Protein AF-A0A1F4NS23-F1 (afdb_monomer)

Structure (mmCIF, N/CA/C/O backbone):
data_AF-A0A1F4NS23-F1
#
_entry.id   AF-A0A1F4NS23-F1
#
loop_
_atom_site.group_PDB
_atom_site.id
_atom_site.type_symbol
_atom_site.label_atom_id
_atom_site.label_alt_id
_atom_site.label_comp_id
_atom_site.label_asym_id
_atom_site.label_entity_id
_atom_site.label_seq_id
_atom_site.pdbx_PDB_ins_code
_atom_site.Cartn_x
_atom_site.Cartn_y
_atom_site.Cartn_z
_atom_site.occupancy
_atom_site.B_iso_or_equiv
_atom_site.auth_seq_id
_atom_site.auth_comp_id
_atom_site.auth_asym_id
_atom_site.auth_atom_id
_atom_site.pdbx_PDB_model_num
ATOM 1 N N . MET A 1 1 ? -39.149 19.568 -0.001 1.00 53.59 1 MET A N 1
ATOM 2 C CA . MET A 1 1 ? -38.971 18.128 0.308 1.00 53.59 1 MET A CA 1
ATOM 3 C C . MET A 1 1 ? -38.230 17.367 -0.800 1.00 53.59 1 MET A C 1
ATOM 5 O O . MET A 1 1 ? -37.288 16.664 -0.480 1.00 53.59 1 MET A O 1
ATOM 9 N N . ARG A 1 2 ? -38.535 17.572 -2.096 1.00 54.91 2 ARG A N 1
ATOM 10 C CA . ARG A 1 2 ? -37.843 16.898 -3.225 1.00 54.91 2 ARG A CA 1
ATOM 11 C C . ARG A 1 2 ? -36.323 17.136 -3.337 1.00 54.91 2 ARG A C 1
ATOM 13 O O . ARG A 1 2 ? -35.606 16.232 -3.739 1.00 54.91 2 ARG A O 1
ATOM 20 N N . LYS A 1 3 ? -35.821 18.312 -2.936 1.00 55.38 3 LYS A N 1
ATOM 21 C CA . LYS A 1 3 ? -34.382 18.650 -2.993 1.00 55.38 3 LYS A CA 1
ATOM 22 C C . LYS A 1 3 ? -33.511 17.884 -1.985 1.00 55.38 3 LYS A C 1
ATOM 24 O O . LYS A 1 3 ? -32.314 17.765 -2.204 1.00 55.38 3 LYS A O 1
ATOM 29 N N . LEU A 1 4 ? -34.100 17.349 -0.908 1.00 60.69 4 LEU A N 1
ATOM 30 C CA . LEU A 1 4 ? -33.359 16.520 0.053 1.00 60.69 4 LEU A CA 1
ATOM 31 C C . LEU A 1 4 ? -33.106 15.102 -0.478 1.00 60.69 4 LEU A C 1
ATOM 33 O O . LEU A 1 4 ? -32.078 14.514 -0.160 1.00 60.69 4 LEU A O 1
ATOM 37 N N . GLN A 1 5 ? -33.991 14.573 -1.330 1.00 58.81 5 GLN A N 1
ATOM 38 C CA . GLN A 1 5 ? -33.794 13.248 -1.924 1.00 58.81 5 GLN A CA 1
ATOM 39 C C . GLN A 1 5 ? -32.673 13.257 -2.971 1.00 58.81 5 GLN A C 1
ATOM 41 O O . GLN A 1 5 ? -31.885 12.323 -3.019 1.00 58.81 5 GLN A O 1
ATOM 46 N N . THR A 1 6 ? -32.521 14.337 -3.745 1.00 61.59 6 THR A N 1
ATOM 47 C CA . THR A 1 6 ? -31.477 14.445 -4.781 1.00 61.59 6 THR A CA 1
ATOM 48 C C . THR A 1 6 ? -30.059 14.464 -4.204 1.00 61.59 6 THR A C 1
ATOM 50 O O . THR A 1 6 ? -29.149 13.907 -4.807 1.00 61.59 6 THR A O 1
ATOM 53 N N . ILE A 1 7 ? -29.868 15.065 -3.023 1.00 69.75 7 ILE A N 1
ATOM 54 C CA . ILE A 1 7 ? -28.563 15.124 -2.342 1.00 69.75 7 ILE A CA 1
ATOM 55 C C . ILE A 1 7 ? -28.158 13.736 -1.828 1.00 69.75 7 ILE A C 1
ATOM 57 O O . ILE A 1 7 ? -27.006 13.335 -1.977 1.00 69.75 7 ILE A O 1
ATOM 61 N N . SER A 1 8 ? -29.113 12.976 -1.283 1.00 64.06 8 SER A N 1
ATOM 62 C CA . SER A 1 8 ? -28.877 11.599 -0.839 1.00 64.06 8 SER A CA 1
ATOM 63 C C . SER A 1 8 ? -28.523 10.683 -2.014 1.00 64.06 8 SER A C 1
ATOM 65 O O . SER A 1 8 ? -27.532 9.961 -1.942 1.00 64.06 8 SER A O 1
ATOM 67 N N . THR A 1 9 ? -29.249 10.771 -3.134 1.00 66.69 9 THR A N 1
ATOM 68 C CA . THR A 1 9 ? -28.950 9.958 -4.321 1.00 66.69 9 THR A CA 1
ATOM 69 C C . THR A 1 9 ? -27.630 10.356 -4.983 1.00 66.69 9 THR A C 1
ATOM 71 O O . THR A 1 9 ? -26.915 9.484 -5.465 1.00 66.69 9 THR A O 1
ATOM 74 N N . ALA 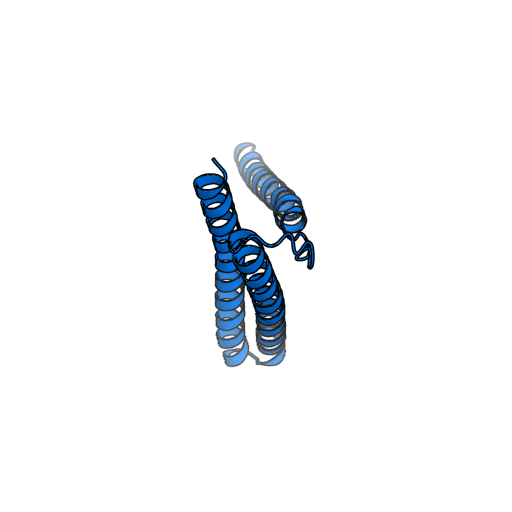A 1 10 ? -27.261 11.642 -4.970 1.00 71.12 10 ALA A N 1
ATOM 75 C CA . ALA A 1 10 ? -25.971 12.103 -5.487 1.00 71.12 10 ALA A CA 1
ATOM 76 C C . ALA A 1 10 ? -24.788 11.558 -4.670 1.00 71.12 10 ALA A C 1
ATOM 78 O O . ALA A 1 10 ? -23.785 11.155 -5.252 1.00 71.12 10 ALA A O 1
ATOM 79 N N . LEU A 1 11 ? -24.921 11.495 -3.341 1.00 75.44 11 LEU A N 1
ATOM 80 C CA . LEU A 1 11 ? -23.897 10.938 -2.453 1.00 75.44 11 LEU A CA 1
ATOM 81 C C . LEU A 1 11 ? -23.745 9.419 -2.629 1.00 75.44 11 LEU A C 1
ATOM 83 O O . LEU A 1 11 ? -22.636 8.891 -2.616 1.00 75.44 11 LEU A O 1
ATOM 87 N N . VAL A 1 12 ? -24.858 8.715 -2.845 1.00 76.94 12 VAL A N 1
ATOM 88 C CA . VAL A 1 12 ? -24.843 7.277 -3.147 1.00 76.94 12 VAL A CA 1
ATOM 89 C C . VAL A 1 12 ? -24.247 7.017 -4.535 1.00 76.94 12 VAL A C 1
ATOM 91 O O . VAL A 1 12 ? -23.430 6.114 -4.685 1.00 76.94 12 VAL A O 1
ATOM 94 N N . ALA A 1 13 ? -24.579 7.827 -5.544 1.00 71.62 13 ALA A N 1
ATOM 95 C CA . ALA A 1 13 ? -24.057 7.670 -6.903 1.00 71.62 13 ALA A CA 1
ATOM 96 C C . ALA A 1 13 ? -22.541 7.915 -6.991 1.00 71.62 13 ALA A C 1
ATOM 98 O O . ALA A 1 13 ? -21.830 7.165 -7.666 1.00 71.62 13 ALA A O 1
ATOM 99 N N . THR A 1 14 ? -22.018 8.918 -6.279 1.00 72.06 14 THR A N 1
ATOM 100 C CA . THR A 1 14 ? -20.568 9.145 -6.208 1.00 72.06 14 THR A CA 1
ATOM 101 C C . THR A 1 14 ? -19.873 8.024 -5.445 1.00 72.06 14 THR A C 1
ATOM 103 O O . THR A 1 14 ? -18.864 7.520 -5.927 1.00 72.06 14 THR A O 1
ATOM 106 N N . ALA A 1 15 ? -20.436 7.544 -4.332 1.00 70.06 15 ALA A N 1
ATOM 107 C CA . ALA A 1 15 ? -19.882 6.408 -3.594 1.00 70.06 15 ALA A CA 1
ATOM 108 C C . ALA A 1 15 ? -19.816 5.118 -4.438 1.00 70.06 15 ALA A C 1
ATOM 110 O O . ALA A 1 15 ? -18.790 4.439 -4.442 1.00 70.06 15 ALA A O 1
ATOM 111 N N . VAL A 1 16 ? -20.865 4.809 -5.208 1.00 75.12 16 VAL A N 1
ATOM 112 C CA . VAL A 1 16 ? -20.901 3.645 -6.115 1.00 75.12 16 VAL A CA 1
ATOM 113 C C . VAL A 1 16 ? -19.864 3.772 -7.235 1.00 75.12 16 VAL A C 1
ATOM 115 O O . VAL A 1 16 ? -19.168 2.807 -7.546 1.00 75.12 16 VAL A O 1
ATOM 118 N N . THR A 1 17 ? -19.693 4.972 -7.796 1.00 71.94 17 THR A N 1
ATOM 119 C CA . THR A 1 17 ? -18.675 5.219 -8.833 1.00 71.94 17 THR A CA 1
ATOM 120 C C . THR A 1 17 ? -17.259 5.033 -8.280 1.00 71.94 17 THR A C 1
ATOM 122 O O . THR A 1 17 ? -16.413 4.436 -8.939 1.00 71.94 17 THR A O 1
ATOM 125 N N . MET A 1 18 ? -17.001 5.469 -7.043 1.00 70.94 18 MET A N 1
ATOM 126 C CA . MET A 1 18 ? -15.707 5.260 -6.378 1.00 70.94 18 MET A CA 1
ATOM 127 C C . MET A 1 18 ? -15.435 3.773 -6.105 1.00 70.94 18 MET A C 1
ATOM 129 O O . MET A 1 18 ? -14.292 3.338 -6.205 1.00 70.94 18 MET A O 1
ATOM 133 N N . PHE A 1 19 ? -16.474 2.980 -5.818 1.00 70.44 19 PHE A N 1
ATOM 134 C CA . PHE A 1 19 ? -16.355 1.533 -5.615 1.00 70.44 19 PHE A CA 1
ATOM 135 C C . PHE A 1 19 ? -16.001 0.785 -6.913 1.00 70.44 19 PHE A C 1
ATOM 137 O O . PHE A 1 19 ? -15.220 -0.159 -6.883 1.00 70.44 19 PHE A O 1
ATOM 144 N N . SER A 1 20 ? -16.492 1.245 -8.068 1.00 64.81 20 SER A N 1
ATOM 145 C CA . SER A 1 20 ? -16.128 0.683 -9.381 1.00 64.81 20 SER A CA 1
ATOM 146 C C . SER A 1 20 ? -14.649 0.894 -9.732 1.00 64.81 20 SER A C 1
ATOM 148 O O . SER A 1 20 ? -14.031 0.029 -10.349 1.00 64.81 20 SER A O 1
ATOM 150 N N . GLN A 1 21 ? -14.048 2.000 -9.284 1.00 62.19 21 GLN A N 1
ATOM 151 C CA . GLN A 1 21 ? -12.622 2.265 -9.503 1.00 62.19 21 GLN A CA 1
ATOM 152 C C . GLN A 1 21 ? -11.719 1.313 -8.701 1.00 62.19 21 GLN A C 1
ATOM 154 O O . GLN A 1 21 ? -10.547 1.156 -9.038 1.00 62.19 21 GLN A O 1
ATOM 159 N N . VAL A 1 22 ? -12.244 0.646 -7.665 1.00 63.31 22 VAL A N 1
ATOM 160 C CA . VAL A 1 22 ? -11.485 -0.340 -6.879 1.00 63.31 22 VAL A CA 1
ATOM 161 C C . VAL A 1 22 ? -11.100 -1.536 -7.749 1.00 63.31 22 VAL A C 1
ATOM 163 O O . VAL A 1 22 ? -9.974 -2.009 -7.661 1.00 63.31 22 VAL A O 1
ATOM 166 N N . GLU A 1 23 ? -11.977 -1.984 -8.647 1.00 57.66 23 GLU A N 1
ATOM 167 C CA . GLU A 1 23 ? -11.697 -3.110 -9.545 1.00 57.66 23 GLU A CA 1
ATOM 168 C C . GLU A 1 23 ? -10.623 -2.756 -10.590 1.00 57.66 23 GLU A C 1
ATOM 170 O O . GLU A 1 23 ? -9.739 -3.564 -10.872 1.00 57.66 23 GLU A O 1
ATOM 175 N N . ALA A 1 24 ? -10.609 -1.508 -11.072 1.00 62.12 24 ALA A N 1
ATOM 176 C CA . ALA A 1 24 ? -9.546 -0.991 -11.938 1.00 62.12 24 ALA A CA 1
ATOM 177 C C . ALA A 1 24 ? -8.187 -0.901 -11.216 1.00 62.12 24 ALA A C 1
ATOM 179 O O . ALA A 1 24 ? -7.145 -1.192 -11.806 1.00 62.12 24 ALA A O 1
ATOM 180 N N . VAL A 1 25 ? -8.192 -0.549 -9.926 1.00 60.56 25 VAL A N 1
ATOM 181 C CA . VAL A 1 25 ? -6.988 -0.539 -9.081 1.00 60.56 25 VAL A CA 1
ATOM 182 C C . VAL A 1 25 ? -6.489 -1.962 -8.813 1.00 60.56 25 VAL A C 1
ATOM 184 O O . VAL A 1 25 ? -5.286 -2.207 -8.868 1.00 60.56 25 VAL A O 1
ATOM 187 N N . LEU A 1 26 ? -7.393 -2.919 -8.590 1.00 57.66 26 LEU A N 1
ATOM 188 C CA . LEU A 1 26 ? -7.049 -4.330 -8.393 1.00 57.66 26 LEU A CA 1
ATOM 189 C C . LEU A 1 26 ? -6.532 -4.988 -9.682 1.00 57.66 26 LEU A C 1
ATOM 191 O O . LEU A 1 26 ? -5.594 -5.776 -9.619 1.00 57.66 26 LEU A O 1
ATOM 195 N N . ALA A 1 27 ? -7.060 -4.623 -10.854 1.00 64.50 27 ALA A N 1
ATOM 196 C CA . ALA A 1 27 ? -6.557 -5.097 -12.147 1.00 64.50 27 ALA A CA 1
ATOM 197 C C . ALA A 1 27 ? -5.127 -4.603 -12.453 1.00 64.50 27 ALA A C 1
ATOM 199 O O . ALA A 1 27 ? -4.371 -5.270 -13.162 1.00 64.50 27 ALA A O 1
ATOM 200 N N . GLN A 1 28 ? -4.727 -3.455 -11.892 1.00 56.28 28 GLN A N 1
ATOM 201 C CA . GLN A 1 28 ? -3.347 -2.962 -11.949 1.00 56.28 28 GLN A CA 1
ATOM 202 C C . GLN A 1 28 ? -2.397 -3.656 -10.968 1.00 56.28 28 GLN A C 1
ATOM 204 O O . GLN A 1 28 ? -1.181 -3.550 -11.145 1.00 56.28 28 GLN A O 1
ATOM 209 N N . VAL A 1 29 ? -2.908 -4.428 -10.001 1.00 61.81 29 VAL A N 1
ATOM 210 C CA . VAL A 1 29 ? -2.105 -5.379 -9.219 1.00 61.81 29 VAL A CA 1
ATOM 211 C C . VAL A 1 29 ? -1.847 -6.612 -10.089 1.00 61.81 29 VAL A C 1
ATOM 213 O O . VAL A 1 29 ? -2.301 -7.722 -9.825 1.00 61.81 29 VAL A O 1
ATOM 216 N N . SER A 1 30 ? -1.128 -6.413 -11.191 1.00 67.19 30 SER A N 1
ATOM 217 C CA . SER A 1 30 ? -0.535 -7.524 -11.924 1.00 67.19 30 SER A CA 1
ATOM 218 C C . SER A 1 30 ? 0.566 -8.114 -11.036 1.00 67.19 30 SER A C 1
ATOM 220 O O . SER A 1 30 ? 1.414 -7.346 -10.566 1.00 67.19 30 SER A O 1
ATOM 222 N N . PRO A 1 31 ? 0.583 -9.435 -10.767 1.00 62.97 31 PRO A N 1
ATOM 223 C CA . PRO A 1 31 ? 1.719 -10.042 -10.089 1.00 62.97 31 PRO A CA 1
ATOM 224 C C . PRO A 1 31 ? 2.984 -9.716 -10.892 1.00 62.97 31 PRO A C 1
ATOM 226 O O . PRO A 1 31 ? 2.921 -9.719 -12.127 1.00 62.97 31 PRO A O 1
ATOM 229 N N . PRO A 1 32 ? 4.113 -9.400 -10.234 1.00 60.72 32 PRO A N 1
ATOM 230 C CA . PRO A 1 32 ? 5.354 -9.149 -10.946 1.00 60.72 32 PRO A CA 1
ATOM 231 C C . PRO A 1 32 ? 5.664 -10.389 -11.789 1.00 60.72 32 PRO A C 1
ATOM 233 O O . PRO A 1 32 ? 5.884 -11.476 -11.256 1.00 60.72 32 PRO A O 1
ATOM 236 N N . SER A 1 33 ? 5.606 -10.245 -13.112 1.00 63.38 33 SER A N 1
ATOM 237 C CA . SER A 1 33 ? 5.983 -11.294 -14.049 1.00 63.38 33 SER A CA 1
ATOM 238 C C . SER A 1 33 ? 7.495 -11.446 -13.964 1.00 63.38 33 SER A C 1
ATOM 240 O O . SER A 1 33 ? 8.234 -10.680 -14.575 1.00 63.38 33 SER A O 1
ATOM 242 N N . VAL A 1 34 ? 7.937 -12.385 -13.130 1.00 65.25 34 VAL A N 1
ATOM 243 C CA . VAL A 1 34 ? 9.346 -12.732 -12.973 1.00 65.25 34 VAL A CA 1
ATOM 244 C C . VAL A 1 34 ? 9.758 -13.592 -14.156 1.00 65.25 34 VAL A C 1
ATOM 246 O O . VAL A 1 34 ? 9.283 -14.717 -14.306 1.00 65.25 34 VAL A O 1
ATOM 249 N N . GLY A 1 35 ? 10.684 -13.066 -14.949 1.00 67.69 35 GLY A N 1
ATOM 250 C CA . GLY A 1 35 ? 11.483 -13.852 -15.872 1.00 67.69 35 GLY A CA 1
ATOM 251 C C . GLY A 1 35 ? 11.052 -13.726 -17.322 1.00 67.69 35 GLY A C 1
ATOM 252 O O . GLY A 1 35 ? 10.265 -14.529 -17.807 1.00 67.69 35 GLY A O 1
ATOM 253 N N . GLN A 1 36 ? 11.698 -12.806 -18.037 1.00 53.31 36 GLN A N 1
ATOM 254 C CA . GLN A 1 36 ? 12.274 -13.096 -19.353 1.00 53.31 36 GLN A CA 1
ATOM 255 C C . GLN A 1 36 ? 13.605 -12.349 -19.470 1.00 53.31 36 GLN A C 1
ATOM 257 O O . GLN A 1 36 ? 13.675 -11.225 -19.954 1.00 53.31 36 GLN A O 1
ATOM 262 N N . SER A 1 37 ? 14.678 -12.996 -19.007 1.00 56.28 37 SER A N 1
ATOM 263 C CA . SER A 1 37 ? 16.044 -12.507 -19.189 1.00 56.28 37 SER A CA 1
ATOM 264 C C . SER A 1 37 ? 16.419 -12.591 -20.670 1.00 56.28 37 SER A C 1
ATOM 266 O O . SER A 1 37 ? 16.795 -13.654 -21.162 1.00 56.2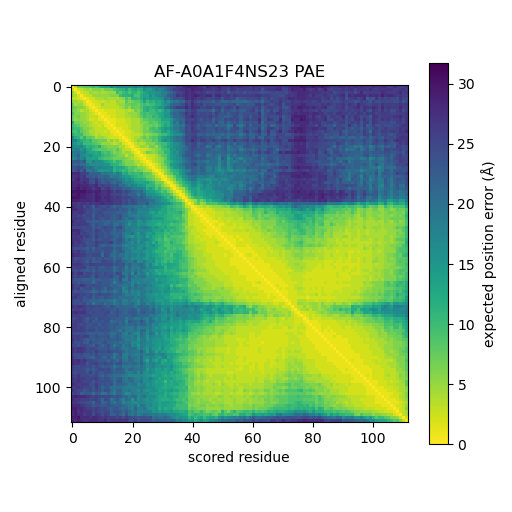8 37 SER A O 1
ATOM 268 N N . SER A 1 38 ? 16.305 -11.468 -21.379 1.00 54.84 38 SER A N 1
ATOM 269 C CA . SER A 1 38 ? 16.795 -11.303 -22.750 1.00 54.84 38 SER A CA 1
ATOM 270 C C . SER A 1 38 ? 17.992 -10.354 -22.786 1.00 54.84 38 SER A C 1
ATOM 272 O O . SER A 1 38 ? 17.970 -9.372 -23.510 1.00 54.84 38 SER A O 1
ATOM 274 N N . GLY A 1 39 ? 19.042 -10.615 -21.995 1.00 57.06 39 GLY A N 1
ATOM 275 C CA . GLY A 1 39 ? 20.407 -10.072 -22.174 1.00 57.06 39 GLY A CA 1
ATOM 276 C C . GLY A 1 39 ? 20.606 -8.544 -22.202 1.00 57.06 39 GLY A C 1
ATOM 277 O O . GLY A 1 39 ? 21.742 -8.084 -22.297 1.00 57.06 39 GLY A O 1
ATOM 278 N N . ASN A 1 40 ? 19.546 -7.744 -22.106 1.00 76.38 40 ASN A N 1
ATOM 279 C CA . ASN A 1 40 ? 19.582 -6.295 -22.129 1.00 76.38 40 ASN A CA 1
ATOM 280 C C . ASN A 1 40 ? 19.579 -5.786 -20.689 1.00 76.38 40 ASN A C 1
ATOM 282 O O . ASN A 1 40 ? 18.714 -6.140 -19.892 1.00 76.38 40 ASN A O 1
ATOM 286 N N . ILE A 1 41 ? 20.517 -4.895 -20.358 1.00 73.00 41 ILE A N 1
ATOM 287 C CA . ILE A 1 41 ? 20.607 -4.244 -19.038 1.00 73.00 41 ILE A CA 1
ATOM 288 C C . ILE A 1 41 ? 19.261 -3.614 -18.625 1.00 73.00 41 ILE A C 1
ATOM 290 O O . ILE A 1 41 ? 18.930 -3.572 -17.442 1.00 73.00 41 ILE A O 1
ATOM 294 N N . LYS A 1 42 ? 18.458 -3.179 -19.605 1.00 73.75 42 LYS A N 1
ATOM 295 C CA . LYS A 1 42 ? 17.108 -2.639 -19.406 1.00 73.75 42 LYS A CA 1
ATOM 296 C C . LYS A 1 42 ? 16.160 -3.651 -18.749 1.00 73.75 42 LYS A C 1
ATOM 298 O O . LYS A 1 42 ? 15.481 -3.285 -17.797 1.00 73.75 42 LYS A O 1
ATOM 303 N N . ASP A 1 43 ? 16.169 -4.909 -19.186 1.00 76.69 43 ASP A N 1
ATOM 304 C CA . ASP A 1 43 ? 15.269 -5.945 -18.662 1.00 76.69 43 ASP A CA 1
ATOM 305 C C . ASP A 1 43 ? 15.620 -6.302 -17.217 1.00 76.69 43 ASP A C 1
ATOM 307 O O . ASP A 1 43 ? 14.739 -6.437 -16.377 1.00 76.69 43 ASP A O 1
ATOM 311 N N . ILE A 1 44 ? 16.916 -6.348 -16.892 1.00 79.19 44 ILE A N 1
ATOM 312 C CA . ILE A 1 44 ? 17.394 -6.620 -15.529 1.00 79.19 44 ILE A CA 1
ATOM 313 C C . ILE A 1 44 ? 16.936 -5.518 -14.563 1.00 79.19 44 ILE A C 1
ATOM 315 O O . ILE A 1 44 ? 16.501 -5.810 -13.450 1.00 79.19 44 ILE A O 1
ATOM 319 N N . ILE A 1 45 ? 16.999 -4.250 -14.981 1.00 77.56 45 ILE A N 1
ATOM 320 C CA . ILE A 1 45 ? 16.538 -3.119 -14.162 1.00 77.56 45 ILE A CA 1
ATOM 321 C C . ILE A 1 45 ? 15.024 -3.203 -13.926 1.00 77.56 45 ILE A C 1
ATOM 323 O O . ILE A 1 45 ? 14.563 -2.958 -12.810 1.00 77.56 45 ILE A O 1
ATOM 327 N N . VAL A 1 46 ? 14.255 -3.571 -14.953 1.00 78.88 46 VAL A N 1
ATOM 328 C CA . VAL A 1 46 ? 12.796 -3.715 -14.853 1.00 78.88 46 VAL A CA 1
ATOM 329 C C . VAL A 1 46 ? 12.411 -4.897 -13.969 1.00 78.88 46 VAL A C 1
ATOM 331 O O . VAL A 1 46 ? 11.555 -4.740 -13.100 1.00 78.88 46 VAL A O 1
ATOM 334 N N . ASP A 1 47 ? 13.065 -6.046 -14.125 1.00 82.19 47 ASP A N 1
ATOM 335 C CA . ASP A 1 47 ? 12.813 -7.236 -13.310 1.00 82.19 47 ASP A CA 1
ATOM 336 C C . ASP A 1 47 ? 13.125 -6.977 -11.832 1.00 82.19 47 ASP A C 1
ATOM 338 O O . ASP A 1 47 ? 12.299 -7.274 -10.967 1.00 82.19 47 ASP A O 1
ATOM 342 N N . ILE A 1 48 ? 14.266 -6.345 -11.527 1.00 82.50 48 ILE A N 1
ATOM 343 C CA . ILE A 1 48 ? 14.621 -5.962 -10.152 1.00 82.50 48 ILE A CA 1
ATOM 344 C C . ILE A 1 48 ? 13.604 -4.960 -9.593 1.00 82.50 48 ILE A C 1
ATOM 346 O O . ILE A 1 48 ? 13.150 -5.112 -8.457 1.00 82.50 48 ILE A O 1
ATOM 350 N N . GLY A 1 49 ? 13.207 -3.959 -10.384 1.00 83.12 49 GLY A N 1
ATOM 351 C CA . GLY A 1 49 ? 12.189 -2.985 -9.994 1.00 83.12 49 GLY A CA 1
ATOM 352 C C . GLY A 1 49 ? 10.850 -3.646 -9.661 1.00 83.12 49 GLY A C 1
ATOM 353 O O . GLY A 1 49 ? 10.293 -3.408 -8.591 1.00 83.12 49 GLY A O 1
ATOM 354 N N . ASN A 1 50 ? 10.363 -4.536 -10.527 1.00 83.12 50 ASN A N 1
ATOM 355 C CA . ASN A 1 50 ? 9.124 -5.283 -10.313 1.00 83.12 50 ASN A CA 1
ATOM 356 C C . ASN A 1 50 ? 9.191 -6.169 -9.063 1.00 83.12 50 ASN A C 1
ATOM 358 O O . ASN A 1 50 ? 8.218 -6.256 -8.312 1.00 83.12 50 ASN A O 1
ATOM 362 N N . TRP A 1 51 ? 10.343 -6.786 -8.803 1.00 84.31 51 TRP A N 1
ATOM 363 C CA . TRP A 1 51 ? 10.551 -7.601 -7.610 1.00 84.31 51 TRP A CA 1
ATOM 364 C C . TRP A 1 51 ? 10.494 -6.762 -6.325 1.00 84.31 51 TRP A C 1
ATOM 366 O O . TRP A 1 51 ? 9.808 -7.129 -5.368 1.00 84.31 51 TRP A O 1
ATOM 376 N N . ILE A 1 52 ? 11.130 -5.583 -6.330 1.00 86.00 52 ILE A N 1
ATOM 377 C CA . ILE A 1 52 ? 11.065 -4.615 -5.225 1.00 86.00 52 ILE A CA 1
ATOM 378 C C . ILE A 1 52 ? 9.627 -4.140 -5.000 1.00 86.00 52 ILE A C 1
ATOM 380 O O . ILE A 1 52 ? 9.175 -4.104 -3.856 1.00 86.00 52 ILE A O 1
ATOM 384 N N . LEU A 1 53 ? 8.891 -3.810 -6.067 1.00 85.62 53 LEU A N 1
ATOM 385 C CA . LEU A 1 53 ? 7.489 -3.393 -5.973 1.00 85.62 53 LEU A CA 1
ATOM 386 C C . LEU A 1 53 ? 6.609 -4.497 -5.363 1.00 85.62 53 LEU A C 1
ATOM 388 O O . LEU A 1 53 ? 5.758 -4.201 -4.524 1.00 85.62 53 LEU A O 1
ATOM 392 N N . GLY A 1 54 ? 6.845 -5.761 -5.725 1.00 85.56 54 GLY A N 1
ATOM 393 C CA . GLY A 1 54 ? 6.144 -6.909 -5.145 1.00 85.56 54 GLY A CA 1
ATOM 394 C C . GLY A 1 54 ? 6.385 -7.058 -3.639 1.00 85.56 54 GLY A C 1
ATOM 395 O O . GLY A 1 54 ? 5.435 -7.190 -2.865 1.00 85.56 54 GLY A O 1
ATOM 396 N N . ILE A 1 55 ? 7.644 -6.971 -3.203 1.00 88.44 55 ILE A N 1
ATOM 397 C CA . ILE A 1 55 ? 8.004 -7.058 -1.778 1.00 88.44 55 ILE A CA 1
ATOM 398 C C . ILE A 1 55 ? 7.467 -5.856 -0.999 1.00 88.44 55 ILE A C 1
ATOM 400 O O . ILE A 1 55 ? 6.911 -6.023 0.087 1.00 88.44 55 ILE A O 1
ATOM 404 N N . ALA A 1 56 ? 7.581 -4.651 -1.556 1.00 87.50 56 ALA A N 1
ATOM 405 C CA . ALA A 1 56 ? 7.042 -3.441 -0.947 1.00 87.50 56 ALA A CA 1
ATOM 406 C C . ALA A 1 56 ? 5.520 -3.541 -0.756 1.00 87.50 56 ALA A C 1
ATOM 408 O O . ALA A 1 56 ? 5.016 -3.192 0.312 1.00 87.50 56 ALA A O 1
ATOM 409 N N . GLY A 1 57 ? 4.799 -4.079 -1.746 1.00 87.88 57 GLY A N 1
ATOM 410 C CA . GLY A 1 57 ? 3.364 -4.342 -1.648 1.00 87.88 57 GLY A CA 1
ATOM 411 C C . GLY A 1 57 ? 3.024 -5.331 -0.530 1.00 87.88 57 GLY A C 1
ATOM 412 O O . GLY A 1 57 ? 2.144 -5.060 0.286 1.00 87.88 57 GLY A O 1
ATOM 413 N N . ALA A 1 58 ? 3.763 -6.438 -0.427 1.00 90.44 58 ALA A N 1
ATOM 414 C CA . ALA A 1 58 ? 3.567 -7.422 0.638 1.00 90.44 58 ALA A CA 1
ATOM 415 C C . ALA A 1 58 ? 3.807 -6.827 2.038 1.00 90.44 58 ALA A C 1
ATOM 417 O O . ALA A 1 58 ? 3.012 -7.039 2.955 1.00 90.44 58 ALA A O 1
ATOM 418 N N . ILE A 1 59 ? 4.868 -6.029 2.195 1.00 91.94 59 ILE A N 1
ATOM 419 C CA . ILE A 1 59 ? 5.174 -5.332 3.450 1.00 91.94 59 ILE A CA 1
ATOM 420 C C . ILE A 1 59 ? 4.070 -4.323 3.788 1.00 91.94 59 ILE A C 1
ATOM 422 O O . ILE A 1 59 ? 3.630 -4.269 4.936 1.00 91.94 59 ILE A O 1
ATOM 426 N N . ALA A 1 60 ? 3.580 -3.559 2.808 1.00 89.81 60 ALA A N 1
ATOM 427 C CA . ALA A 1 60 ? 2.501 -2.595 3.016 1.00 89.81 60 ALA A CA 1
ATOM 428 C C . ALA A 1 60 ? 1.226 -3.267 3.554 1.00 89.81 60 ALA A C 1
ATOM 430 O O . ALA A 1 60 ? 0.618 -2.765 4.500 1.00 89.81 60 ALA A O 1
ATOM 431 N N . VAL A 1 61 ? 0.862 -4.436 3.017 1.00 91.88 61 VAL A N 1
ATOM 432 C CA . VAL A 1 61 ? -0.272 -5.230 3.519 1.00 91.88 61 VAL A CA 1
ATOM 433 C C . VAL A 1 61 ? -0.016 -5.727 4.945 1.00 91.88 61 VAL A C 1
ATOM 435 O O . VAL A 1 61 ? -0.917 -5.676 5.780 1.00 91.88 61 VAL A O 1
ATOM 438 N N . LEU A 1 62 ? 1.210 -6.140 5.273 1.00 94.00 62 LEU A N 1
ATOM 439 C CA . LEU A 1 62 ? 1.575 -6.547 6.635 1.00 94.00 62 LEU A CA 1
ATOM 440 C C . LEU A 1 62 ? 1.371 -5.413 7.654 1.00 94.00 62 LEU A C 1
ATOM 442 O O . LEU A 1 62 ? 0.783 -5.621 8.717 1.00 94.00 62 LEU A O 1
ATOM 446 N N . TRP A 1 63 ? 1.804 -4.198 7.309 1.00 92.25 63 TRP A N 1
ATOM 447 C CA . TRP A 1 63 ? 1.597 -3.005 8.136 1.00 92.25 63 TRP A CA 1
ATOM 448 C C . TRP A 1 63 ? 0.126 -2.609 8.242 1.00 92.25 63 TRP A C 1
ATOM 450 O O . TRP A 1 63 ? -0.314 -2.177 9.309 1.00 92.25 63 TRP A O 1
ATOM 460 N N . LEU A 1 64 ? -0.649 -2.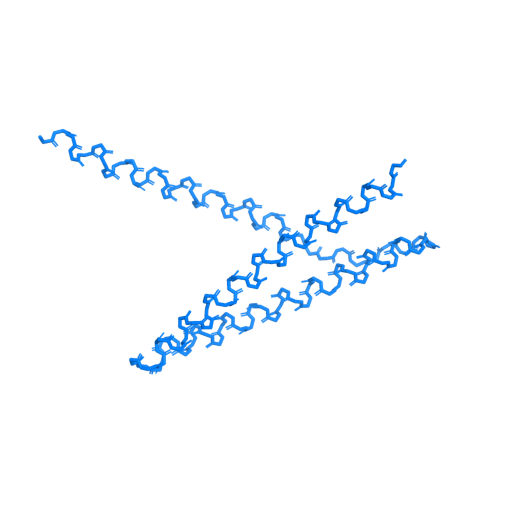802 7.172 1.00 93.31 64 LEU A N 1
ATOM 461 C CA . LEU A 1 64 ? -2.095 -2.599 7.186 1.00 93.31 64 LEU A CA 1
ATOM 462 C C . LEU A 1 64 ? -2.772 -3.538 8.197 1.00 93.31 64 LEU A C 1
ATOM 464 O O . LEU A 1 64 ? -3.588 -3.087 8.999 1.00 93.31 64 LEU A O 1
ATOM 468 N N . ILE A 1 65 ? -2.401 -4.823 8.199 1.00 94.25 65 ILE A N 1
ATOM 469 C CA . ILE A 1 65 ? -2.929 -5.820 9.142 1.00 94.25 65 ILE A CA 1
ATOM 470 C C . ILE A 1 65 ? -2.549 -5.446 10.577 1.00 94.25 65 ILE A C 1
ATOM 472 O O . ILE A 1 65 ? -3.411 -5.427 11.454 1.00 94.25 65 ILE A O 1
ATOM 476 N N . TYR A 1 66 ? -1.284 -5.095 10.822 1.00 93.50 66 TYR A N 1
ATOM 477 C CA . TYR A 1 66 ? -0.818 -4.687 12.149 1.00 93.50 66 TYR A CA 1
ATOM 478 C C . TYR A 1 66 ? -1.572 -3.453 12.673 1.00 93.50 66 TYR A C 1
ATOM 480 O O . TYR A 1 66 ? -2.062 -3.449 13.804 1.00 93.50 66 TYR A O 1
ATOM 488 N N . GLY A 1 67 ? -1.737 -2.430 11.828 1.00 92.00 67 GLY A N 1
ATOM 489 C CA . GLY A 1 67 ? -2.522 -1.241 12.152 1.00 92.00 67 GLY A CA 1
ATOM 490 C C . GLY A 1 67 ? -3.998 -1.554 12.404 1.00 92.00 67 GLY A C 1
ATOM 491 O O . GLY A 1 67 ? -4.586 -0.993 13.325 1.00 92.00 67 GLY A O 1
ATOM 492 N N . GLY A 1 68 ? -4.577 -2.484 11.638 1.00 92.00 68 GLY A N 1
ATOM 493 C CA . GLY A 1 68 ? -5.953 -2.956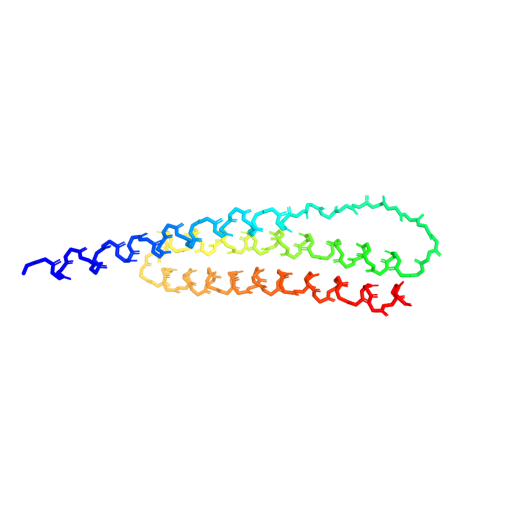 11.798 1.00 92.00 68 GLY A CA 1
ATOM 494 C C . GLY A 1 68 ? -6.191 -3.679 13.121 1.00 92.00 68 GLY A C 1
ATOM 495 O O . GLY A 1 68 ? -7.144 -3.362 13.831 1.00 92.00 68 GLY A O 1
ATOM 496 N N . ILE A 1 69 ? -5.296 -4.596 13.498 1.00 93.88 69 ILE A N 1
ATOM 497 C CA . ILE A 1 69 ? -5.379 -5.288 14.791 1.00 93.88 69 ILE A CA 1
ATOM 498 C C . ILE A 1 69 ? -5.272 -4.266 15.924 1.00 93.88 69 ILE A C 1
ATOM 500 O O . ILE A 1 69 ? -6.129 -4.248 16.803 1.00 93.88 69 ILE A O 1
ATOM 504 N N . MET A 1 70 ? -4.281 -3.370 15.875 1.00 90.94 70 MET A N 1
ATOM 505 C CA . MET A 1 70 ? -4.089 -2.354 16.913 1.00 90.94 70 MET A CA 1
ATOM 506 C C . MET A 1 70 ? -5.258 -1.364 17.006 1.00 90.94 70 MET A C 1
ATOM 508 O O . MET A 1 70 ? -5.591 -0.907 18.100 1.00 90.94 70 MET A O 1
ATOM 512 N N . TYR A 1 71 ? -5.910 -1.074 15.877 1.00 90.88 71 TYR A N 1
ATOM 513 C CA . TYR A 1 71 ? -7.104 -0.238 15.829 1.00 90.88 71 TYR A CA 1
ATOM 514 C C . TYR A 1 71 ? -8.293 -0.878 16.558 1.00 90.88 71 TYR A C 1
ATOM 516 O O . TYR A 1 71 ? -9.007 -0.189 17.281 1.00 90.88 71 TYR A O 1
ATOM 524 N N . ILE A 1 72 ? -8.489 -2.191 16.392 1.00 89.75 72 ILE A N 1
ATOM 525 C CA . ILE A 1 72 ? -9.623 -2.922 16.975 1.00 89.75 72 ILE A CA 1
ATOM 526 C C . ILE A 1 72 ? -9.373 -3.265 18.448 1.00 89.75 72 ILE A C 1
ATOM 528 O O . ILE A 1 72 ? -10.279 -3.151 19.270 1.00 89.75 72 ILE A O 1
ATOM 532 N N . THR A 1 73 ? -8.160 -3.697 18.804 1.00 89.50 73 THR A N 1
ATOM 533 C CA . THR A 1 73 ? -7.880 -4.255 20.139 1.00 89.50 73 THR A CA 1
ATOM 534 C C . THR A 1 73 ? -7.326 -3.242 21.137 1.00 89.50 73 THR A C 1
ATOM 536 O O . THR A 1 73 ? -7.355 -3.491 22.339 1.00 89.50 73 THR A O 1
ATOM 539 N N . GLY A 1 74 ? -6.816 -2.097 20.678 1.00 80.94 74 GLY A N 1
ATOM 540 C CA . GLY A 1 74 ? -6.008 -1.202 21.506 1.00 80.94 74 GLY A CA 1
ATOM 541 C C . GLY A 1 74 ? -6.761 -0.120 22.295 1.00 80.94 74 GLY A C 1
ATOM 542 O O . GLY A 1 74 ? -6.121 0.775 22.855 1.00 80.94 74 GLY A O 1
ATOM 543 N N . GLY A 1 75 ? -8.096 -0.161 22.347 1.00 86.44 75 GLY A N 1
ATOM 544 C CA . GLY A 1 75 ? -8.908 0.856 23.034 1.00 86.44 75 GLY A CA 1
ATOM 545 C C . GLY A 1 75 ? -8.693 2.265 22.462 1.00 86.44 75 GLY A C 1
ATOM 546 O O . GLY A 1 75 ? -8.334 2.418 21.301 1.00 86.44 75 GLY A O 1
ATOM 547 N N . GLU A 1 76 ? -8.876 3.319 23.261 1.00 82.38 76 GLU A N 1
ATOM 548 C CA . GLU A 1 76 ? -8.847 4.709 22.764 1.00 82.38 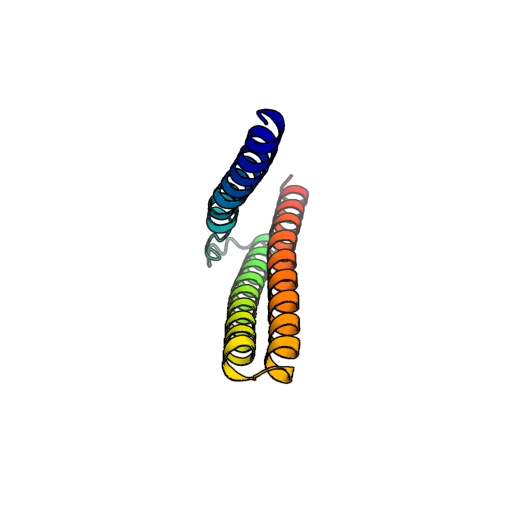76 GLU A CA 1
ATOM 549 C C . GLU A 1 76 ? -7.467 5.139 22.216 1.00 82.38 76 GLU A C 1
ATOM 551 O O . GLU A 1 76 ? -7.363 5.689 21.118 1.00 82.38 76 GLU A O 1
ATOM 556 N N . LYS A 1 77 ? -6.377 4.803 22.922 1.00 83.25 77 LYS A N 1
ATOM 557 C CA . LYS A 1 77 ? -4.997 5.131 22.500 1.00 83.25 77 LYS A CA 1
ATOM 558 C C . LYS A 1 77 ? -4.502 4.269 21.336 1.00 83.25 77 LYS A C 1
ATOM 560 O O . LYS A 1 77 ? -3.756 4.745 20.473 1.00 83.25 77 LYS A O 1
ATOM 565 N N . GLY A 1 78 ? -4.894 2.997 21.307 1.00 85.94 78 GLY A N 1
ATOM 566 C CA . GLY A 1 78 ? -4.543 2.089 20.222 1.00 85.94 78 GLY A CA 1
ATOM 567 C C . GLY A 1 78 ? -5.362 2.331 18.960 1.00 85.94 78 GLY A C 1
ATOM 568 O O . GLY A 1 78 ? -4.809 2.213 17.873 1.00 85.94 78 GLY A O 1
ATOM 569 N N . ALA A 1 79 ? -6.609 2.793 19.077 1.00 89.94 79 ALA A N 1
ATOM 570 C CA . ALA A 1 79 ? -7.405 3.243 17.940 1.00 89.94 79 ALA A CA 1
ATOM 571 C C . ALA A 1 79 ? -6.764 4.453 17.248 1.00 89.94 79 ALA A C 1
ATOM 573 O O . ALA A 1 79 ? -6.640 4.477 16.023 1.00 89.94 79 ALA A O 1
ATOM 574 N N . GLU A 1 80 ? -6.285 5.445 18.005 1.00 90.88 80 GLU A N 1
ATOM 575 C CA . GLU A 1 80 ? -5.613 6.597 17.397 1.00 90.88 80 GLU A CA 1
ATOM 576 C C . GLU A 1 80 ? -4.295 6.195 16.709 1.00 90.88 80 GLU A C 1
ATOM 578 O O . GLU A 1 80 ? -4.017 6.609 15.580 1.00 90.88 80 GLU A O 1
ATOM 583 N N . SER A 1 81 ? -3.506 5.338 17.362 1.00 90.38 81 SER A N 1
ATOM 584 C CA . SER A 1 81 ? -2.226 4.855 16.829 1.00 90.38 81 SER A CA 1
ATOM 585 C C . SER A 1 81 ? -2.415 3.934 15.618 1.00 90.38 81 SER A C 1
ATOM 587 O O . SER A 1 81 ? -1.780 4.131 14.583 1.00 90.38 81 SER A O 1
ATOM 589 N N . GLY A 1 82 ? -3.342 2.980 15.701 1.00 91.50 82 GLY A N 1
ATOM 590 C CA . GLY A 1 82 ? -3.700 2.061 14.622 1.00 91.50 82 GLY A CA 1
ATOM 591 C C . GLY A 1 82 ? -4.232 2.800 13.399 1.00 91.50 82 GLY A C 1
ATOM 592 O O . GLY A 1 82 ? -3.806 2.519 12.283 1.00 91.50 82 GLY A O 1
ATOM 593 N N . LYS A 1 83 ? -5.057 3.839 13.593 1.00 92.38 83 LYS A N 1
ATOM 594 C CA . LYS A 1 83 ? -5.514 4.703 12.495 1.00 92.38 83 LYS A CA 1
ATOM 595 C C . LYS A 1 83 ? -4.349 5.397 11.786 1.00 92.38 83 LYS A C 1
ATOM 597 O O . LYS A 1 83 ? -4.336 5.434 10.558 1.00 92.38 83 LYS A O 1
ATOM 602 N N . LYS A 1 84 ? -3.365 5.922 12.527 1.00 94.25 84 LYS A N 1
ATOM 603 C CA . LYS A 1 84 ? -2.157 6.525 11.929 1.00 94.25 84 LYS A CA 1
ATOM 604 C C . LYS A 1 84 ? -1.370 5.498 11.113 1.00 94.25 84 LYS A C 1
ATOM 606 O O . LYS A 1 84 ? -0.969 5.803 9.995 1.00 94.25 84 LYS A O 1
ATOM 611 N N . ILE A 1 85 ? -1.211 4.276 11.625 1.00 93.50 85 ILE A N 1
ATOM 612 C CA . ILE A 1 85 ? -0.534 3.187 10.903 1.00 93.50 85 ILE A CA 1
ATOM 613 C C . ILE A 1 85 ? -1.283 2.838 9.614 1.00 93.50 85 ILE A C 1
ATOM 615 O O . ILE A 1 85 ? -0.662 2.759 8.559 1.00 93.50 85 ILE A O 1
ATOM 619 N N . ILE A 1 86 ? -2.609 2.688 9.672 1.00 94.44 86 ILE A N 1
ATOM 620 C CA . ILE A 1 86 ? -3.440 2.389 8.498 1.00 94.44 86 ILE A CA 1
ATOM 621 C C . ILE A 1 86 ? -3.314 3.498 7.449 1.00 94.44 86 ILE A C 1
ATOM 623 O O . ILE A 1 86 ? -3.085 3.204 6.280 1.00 94.44 86 ILE A O 1
ATOM 627 N N . ILE A 1 87 ? -3.415 4.771 7.849 1.00 94.44 87 ILE A N 1
ATOM 628 C CA . ILE A 1 87 ? -3.268 5.906 6.926 1.00 94.44 87 ILE A CA 1
ATOM 629 C C . ILE A 1 87 ? -1.883 5.888 6.270 1.00 94.44 87 ILE A C 1
ATOM 631 O O . ILE A 1 87 ? -1.785 6.016 5.051 1.00 94.44 87 ILE A O 1
ATOM 635 N N . ASN A 1 88 ? -0.823 5.666 7.048 1.00 94.00 88 ASN A N 1
ATOM 636 C CA . ASN A 1 88 ? 0.536 5.587 6.518 1.00 94.00 88 ASN A CA 1
ATOM 637 C C . ASN A 1 88 ? 0.711 4.400 5.558 1.00 94.00 88 ASN A C 1
ATOM 639 O O . ASN A 1 88 ? 1.349 4.548 4.517 1.00 94.00 88 ASN A O 1
ATOM 643 N N . ALA A 1 89 ? 0.114 3.244 5.863 1.00 92.88 89 ALA A N 1
ATOM 644 C CA . ALA A 1 89 ? 0.134 2.072 4.992 1.00 92.88 89 ALA A CA 1
ATOM 645 C C . ALA A 1 89 ? -0.614 2.325 3.671 1.00 92.88 89 ALA A C 1
ATOM 647 O O . ALA A 1 89 ? -0.114 1.964 2.608 1.00 92.88 89 ALA A O 1
ATOM 648 N N . ILE A 1 90 ? -1.765 3.005 3.715 1.00 94.31 90 ILE A N 1
ATOM 649 C CA . ILE A 1 90 ? -2.526 3.403 2.519 1.00 94.31 90 ILE A CA 1
ATOM 650 C C . ILE A 1 90 ? -1.713 4.372 1.655 1.00 94.31 90 ILE A C 1
ATOM 652 O O . ILE A 1 90 ? -1.658 4.205 0.438 1.00 94.31 90 ILE A O 1
ATOM 656 N N . ILE A 1 91 ? -1.048 5.359 2.265 1.00 92.88 91 ILE A N 1
ATOM 657 C CA . ILE A 1 91 ? -0.163 6.284 1.542 1.00 92.88 91 ILE A CA 1
ATOM 658 C C . ILE A 1 91 ? 0.995 5.514 0.896 1.00 92.88 91 ILE A C 1
ATOM 660 O O . ILE A 1 91 ? 1.293 5.735 -0.275 1.00 92.88 91 ILE A O 1
ATOM 664 N N . GLY A 1 92 ? 1.611 4.574 1.616 1.00 89.38 92 GLY A N 1
ATOM 665 C CA . GLY A 1 92 ? 2.654 3.705 1.070 1.00 89.38 92 GLY A CA 1
ATOM 666 C C . GLY A 1 92 ? 2.171 2.896 -0.137 1.00 89.38 92 GLY A C 1
ATOM 667 O O . GLY A 1 92 ? 2.848 2.857 -1.162 1.00 89.38 92 GLY A O 1
ATOM 668 N N . LEU A 1 93 ? 0.968 2.324 -0.060 1.00 90.38 93 LEU A N 1
ATOM 669 C CA . LEU A 1 93 ? 0.365 1.586 -1.169 1.00 90.38 93 LEU A CA 1
ATOM 670 C C . LEU A 1 93 ? 0.075 2.491 -2.377 1.00 90.38 93 LEU A C 1
ATOM 672 O O . LEU A 1 93 ? 0.350 2.108 -3.514 1.00 90.38 93 LEU A O 1
ATOM 676 N N . ALA A 1 94 ? -0.405 3.713 -2.140 1.00 91.25 94 ALA A N 1
ATOM 677 C CA . ALA A 1 94 ? -0.595 4.708 -3.192 1.00 91.25 94 ALA A CA 1
ATOM 678 C C . ALA A 1 94 ? 0.735 5.080 -3.874 1.00 91.25 94 ALA A C 1
ATOM 680 O O . ALA A 1 94 ? 0.796 5.152 -5.101 1.00 91.25 94 ALA A O 1
ATOM 681 N N . ILE A 1 95 ? 1.815 5.253 -3.102 1.00 90.12 95 ILE A N 1
ATOM 682 C CA . ILE A 1 95 ? 3.159 5.527 -3.633 1.00 90.12 95 ILE A CA 1
ATOM 683 C C . ILE A 1 95 ? 3.658 4.362 -4.494 1.00 90.12 95 ILE A C 1
ATOM 685 O O . ILE A 1 95 ? 4.187 4.605 -5.574 1.00 90.12 95 ILE A O 1
ATOM 689 N N . ILE A 1 96 ? 3.466 3.111 -4.064 1.00 87.19 96 ILE A N 1
ATOM 690 C CA . ILE A 1 96 ? 3.838 1.924 -4.855 1.00 87.19 96 ILE A CA 1
ATOM 691 C C . ILE A 1 96 ? 3.086 1.916 -6.196 1.00 87.19 96 ILE A C 1
ATOM 693 O O . ILE A 1 96 ? 3.694 1.695 -7.246 1.00 87.19 96 ILE A O 1
ATOM 697 N N . GLY A 1 97 ? 1.787 2.235 -6.179 1.00 86.94 97 GLY A N 1
ATOM 698 C CA . GLY A 1 97 ? 0.984 2.385 -7.394 1.00 86.94 97 GLY A CA 1
ATOM 699 C C . GLY A 1 97 ? 1.553 3.447 -8.342 1.00 86.94 97 GLY A C 1
ATOM 700 O O . GLY A 1 97 ? 1.783 3.167 -9.519 1.00 86.94 97 GLY A O 1
ATOM 701 N N . LEU A 1 98 ? 1.871 4.636 -7.824 1.00 86.94 98 LEU A N 1
ATOM 702 C CA . LEU A 1 98 ? 2.475 5.725 -8.603 1.00 86.94 98 LEU A CA 1
ATOM 703 C C . LEU A 1 98 ? 3.876 5.379 -9.130 1.00 86.94 98 LEU A C 1
ATOM 705 O O . LEU A 1 98 ? 4.207 5.709 -10.269 1.00 86.94 98 LEU A O 1
ATOM 709 N N . ALA A 1 99 ? 4.690 4.680 -8.338 1.00 84.56 99 ALA A N 1
ATOM 710 C CA . ALA A 1 99 ? 6.021 4.239 -8.740 1.00 84.56 99 ALA A CA 1
ATOM 711 C C . ALA A 1 99 ? 5.960 3.305 -9.957 1.00 84.56 99 ALA A C 1
ATOM 713 O O . ALA A 1 99 ? 6.783 3.427 -10.863 1.00 84.56 99 ALA A O 1
ATOM 714 N N . SER A 1 100 ? 4.952 2.429 -10.026 1.00 82.75 100 SER A N 1
ATOM 715 C CA . SER A 1 100 ? 4.756 1.540 -11.177 1.00 82.75 100 SER A CA 1
ATOM 716 C C . SER A 1 100 ? 4.465 2.307 -12.475 1.00 82.75 100 SER A C 1
ATOM 718 O O . SER A 1 100 ? 4.954 1.926 -13.540 1.00 82.75 100 SER A O 1
ATOM 720 N N . LEU A 1 101 ? 3.731 3.424 -12.394 1.00 85.06 101 LEU A N 1
ATOM 721 C CA . LEU A 1 101 ? 3.445 4.289 -13.543 1.00 85.06 101 LEU A CA 1
ATOM 722 C C . LEU A 1 101 ? 4.718 4.971 -14.047 1.00 85.06 101 LEU A C 1
ATOM 724 O O . LEU A 1 101 ? 4.970 4.993 -15.250 1.00 85.06 101 LEU A O 1
ATOM 728 N N . ILE A 1 102 ? 5.541 5.482 -13.127 1.00 85.38 102 ILE A N 1
ATOM 729 C CA . ILE A 1 102 ? 6.819 6.118 -13.462 1.00 85.38 102 ILE A CA 1
ATOM 730 C C . ILE A 1 102 ? 7.787 5.092 -14.058 1.00 85.38 102 ILE A C 1
ATOM 732 O O . ILE A 1 102 ? 8.395 5.366 -15.088 1.00 85.38 102 ILE A O 1
ATOM 736 N N . ALA A 1 103 ? 7.900 3.898 -13.469 1.00 82.88 103 ALA A N 1
ATOM 737 C CA . ALA A 1 103 ? 8.758 2.835 -13.990 1.00 82.88 103 ALA A CA 1
ATOM 738 C C . ALA A 1 103 ? 8.383 2.469 -15.436 1.00 82.88 103 ALA A C 1
ATOM 740 O O . ALA A 1 103 ? 9.253 2.398 -16.302 1.00 82.88 103 ALA A O 1
ATOM 741 N N . ARG A 1 104 ? 7.082 2.332 -15.729 1.00 83.00 104 ARG A N 1
ATOM 742 C CA . ARG A 1 104 ? 6.583 2.100 -17.094 1.00 83.00 104 ARG A CA 1
ATOM 743 C C . ARG A 1 104 ? 6.892 3.271 -18.027 1.00 83.00 104 ARG A C 1
ATOM 745 O O . ARG A 1 104 ? 7.323 3.041 -19.151 1.00 83.00 104 ARG A O 1
ATOM 752 N N . ALA A 1 105 ? 6.713 4.510 -17.568 1.00 85.75 105 ALA A N 1
ATOM 753 C CA . ALA A 1 105 ? 7.029 5.699 -18.358 1.00 85.75 105 ALA A CA 1
ATOM 754 C C . ALA A 1 105 ? 8.519 5.772 -18.721 1.00 85.75 105 ALA A C 1
ATOM 756 O O . ALA A 1 105 ? 8.854 6.082 -19.862 1.00 85.75 105 ALA A O 1
ATOM 757 N N . VAL A 1 106 ? 9.406 5.425 -17.781 1.00 83.75 106 VAL A N 1
ATOM 758 C CA . VAL A 1 106 ? 10.846 5.323 -18.041 1.00 83.75 106 VAL A CA 1
ATOM 759 C C . VAL A 1 106 ? 11.098 4.266 -19.107 1.00 83.75 106 VAL A C 1
ATOM 761 O O . VAL A 1 106 ? 11.694 4.602 -20.119 1.00 83.75 106 VAL A O 1
ATOM 764 N N . VAL A 1 107 ? 10.585 3.040 -18.951 1.00 80.06 107 VAL A N 1
ATOM 765 C CA . VAL A 1 107 ? 10.762 1.956 -19.940 1.00 80.06 107 VAL A CA 1
ATOM 766 C C . VAL A 1 107 ? 10.313 2.371 -21.342 1.00 80.06 107 VAL A C 1
ATOM 768 O O . VAL A 1 107 ? 11.022 2.105 -22.308 1.00 80.06 107 VAL A O 1
ATOM 771 N N . VAL A 1 108 ? 9.181 3.068 -21.457 1.00 82.75 108 VAL A N 1
ATOM 772 C CA . VAL A 1 108 ? 8.688 3.600 -22.737 1.00 82.75 108 VAL A CA 1
ATOM 773 C C . VAL A 1 108 ? 9.641 4.653 -23.309 1.00 82.75 108 VAL A C 1
ATOM 775 O O . VAL A 1 108 ? 9.941 4.609 -24.497 1.00 82.75 108 VAL A O 1
ATOM 778 N N . 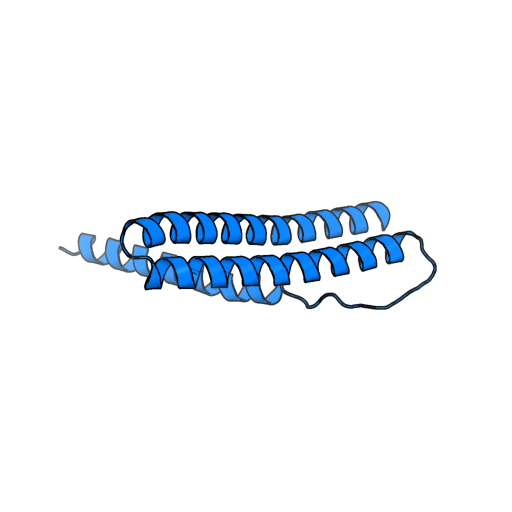ALA A 1 109 ? 1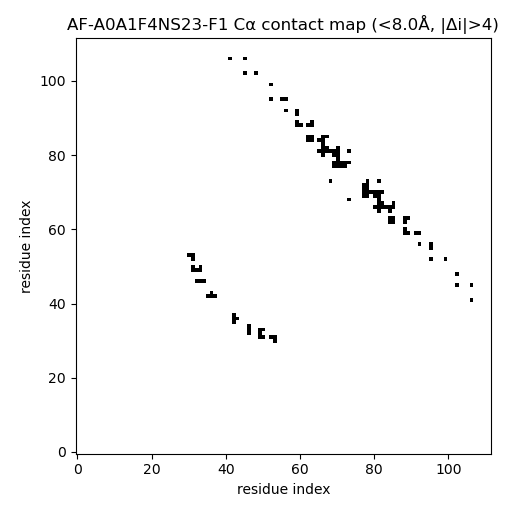0.169 5.558 -22.483 1.00 79.25 109 ALA A N 1
ATOM 779 C CA . ALA A 1 109 ? 11.086 6.611 -22.923 1.00 79.25 109 ALA A CA 1
ATOM 780 C C . ALA A 1 109 ? 12.469 6.094 -23.363 1.00 79.25 109 ALA A C 1
ATOM 782 O O . ALA A 1 109 ? 13.102 6.721 -24.202 1.00 79.25 109 ALA A O 1
ATOM 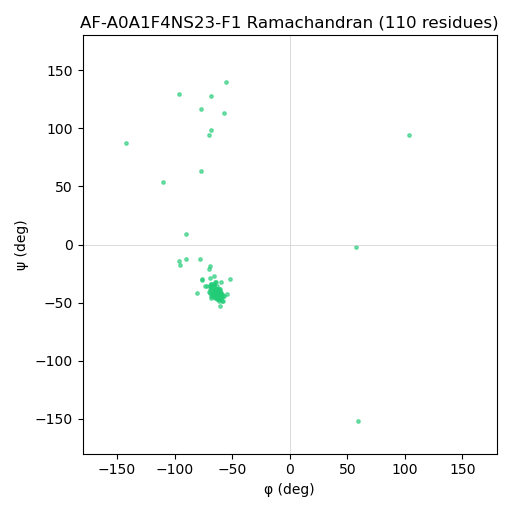783 N N . ILE A 1 110 ? 12.946 4.974 -22.806 1.00 76.19 110 ILE A N 1
ATOM 784 C CA . ILE A 1 110 ? 14.181 4.296 -23.258 1.00 76.19 110 ILE A CA 1
ATOM 785 C C . ILE A 1 110 ? 13.927 3.246 -24.348 1.00 76.19 110 ILE A C 1
ATOM 787 O O . ILE A 1 110 ? 14.895 2.721 -24.902 1.00 76.19 110 ILE A O 1
ATOM 791 N N . GLY A 1 111 ? 12.673 2.864 -24.591 1.00 63.75 111 GLY A N 1
ATOM 792 C CA . GLY A 1 111 ? 12.266 1.872 -25.592 1.00 63.75 111 GLY A CA 1
ATOM 793 C C . GLY A 1 111 ? 11.821 2.464 -26.935 1.00 63.75 111 GLY A C 1
ATOM 794 O O . GLY A 1 111 ? 11.732 1.710 -27.902 1.00 63.75 111 GLY A O 1
ATOM 795 N N . ALA A 1 112 ? 11.556 3.774 -26.988 1.00 49.78 112 ALA A N 1
ATOM 796 C CA . ALA A 1 112 ? 11.431 4.573 -28.211 1.00 49.78 112 ALA A CA 1
ATOM 797 C C . ALA A 1 112 ? 12.794 5.153 -28.621 1.00 49.78 112 ALA A C 1
ATOM 799 O O . ALA A 1 112 ? 13.002 5.327 -29.841 1.00 49.78 112 ALA A O 1
#

InterPro domains:
  IPR043993 Type IV secretion system pilin [PF18895] (39-105)

pLDDT: mean 78.43, std 12.83, range [49.78, 94.44]

Foldseek 3Di:
DVVVVVVVVVVVVVVVVVVVVVVVVVVLPDQLPADDPPPDPLVVVSNVLSVVLNVLLVVLVVLLVVLVCQLVPVPPVSVVVSVVSNVVSVVSNVVSSVVVVVSVVVSVVVVD

Secondary structure (DSSP, 8-state):
-HHHHHHHHHHHHHHHHHHHHHHHHHHT----------S-HHHHHHHHHHHHHHHHHHHHHHHHHHHHHHHHHSHHHHHHHHHHHHHHHHHHHHHHHHHHHHHHHHHHHHH-

Mean predicted aligned error: 13.46 Å

Nearest PDB structures (foldseek):
  7p3r-assembly1_D  TM=7.268E-01  e=1.650E+00  Vibrio cholerae O1 biovar El Tor str. N16961
  5dwk-assembly1_B  TM=4.417E-01  e=1.017E+00  Escherichia coli K-12
  4ck0-assembly1_C  TM=4.854E-01  e=2.522E+00 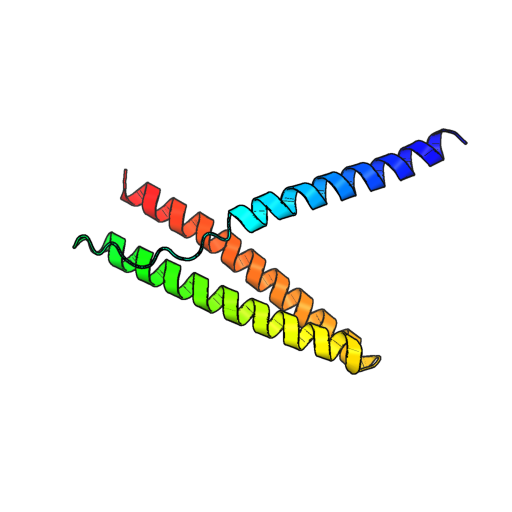 Escherichia coli K-12

Radius of gyration: 19.83 Å; Cα contacts (8 Å, |Δi|>4): 65; chains: 1; bounding box: 60×32×51 Å

Sequence (112 aa):
MRKLQTISTALVATAVTMFSQVEAVLAQVSPPSVGQSSGNIKDIIVDIGNWILGIAGAIAVLWLIYGGIMYITGGEKGAESGKKIIINAIIGLAIIGLASLIARAVVVAIGA

Solvent-accessible surface area (backbone atoms only — not comparable to full-atom values): 6171 Å² total; per-residue (Å²): 117,73,72,63,54,55,54,55,52,50,54,52,52,52,53,52,55,56,55,58,49,49,57,59,56,52,66,67,64,60,75,63,81,79,81,77,90,71,93,42,73,67,52,56,54,49,51,53,49,37,50,51,52,48,52,52,51,53,51,33,52,51,42,31,50,54,13,50,50,32,32,73,73,40,54,77,70,23,29,57,50,11,48,52,39,33,54,52,24,52,51,50,48,52,49,54,57,52,49,54,55,51,53,51,50,49,53,52,68,76,71,107

Organism: NCBI:txid1798535